Protein AF-A0A378UDS5-F1 (afdb_monomer)

Sequence (142 aa):
MSGRREYYNFNLMSKTEAEEIAAKISVRSPIKVPHNATTKIEQKAAGYAQIKYTWVKDGVKYESRWHTRTLGAPANQTNSWVVTRKIQGSRTQKAGDTEYLLSNGQWVSESKWNNALKLRKQGKETRDSRDILDRGHIKDVE

Solvent-accessible surface area (backbone atoms only — not comparable to full-atom values): 8130 Å² total; per-residue (Å²): 132,85,78,74,76,79,78,67,53,57,86,81,46,56,72,66,60,49,51,54,52,47,57,61,53,44,75,69,42,99,57,90,66,58,91,84,36,51,74,48,80,45,60,43,93,77,76,25,29,36,40,38,37,36,44,74,56,95,62,26,39,38,36,47,32,41,30,47,53,52,78,90,54,62,88,88,57,56,40,25,32,42,37,37,39,26,42,56,52,56,100,89,39,78,52,49,70,48,28,37,42,30,72,88,75,48,74,43,48,46,67,60,52,52,49,23,53,51,26,49,76,70,73,60,58,46,74,66,33,46,50,52,51,60,31,25,46,30,72,59,82,128

Nearest PDB structures (foldseek):
  3fyf-assembly1_B  TM=4.397E-01  e=6.747E+00  Phocaeicola vulgatus ATCC 8482
  3wvf-assembly1_A  TM=3.353E-01  e=6.369E+00  Escherichia coli UTI89

Foldseek 3Di:
DPPPPPQDDVVPDDPVVQVVVLVVLQPLFPDRQDPPWDWDWDQDPQGKTKIWTWDDDPQKIKIKMWMADGPPPPPPAGIFIWIKIKRHDDPPRDIGFIWIAFQVRDTDGPVLQVVLVVCVVVVNHDPSSCNCVVRRRHGRDD

Organism: Moraxella lacunata (NCBI:txid477)

pLDDT: mean 89.92, std 13.07, range [33.19, 98.62]

Structure (mmCIF, N/CA/C/O backbone):
data_AF-A0A378UDS5-F1
#
_entry.id   AF-A0A378UDS5-F1
#
loop_
_atom_site.group_PDB
_atom_site.id
_atom_site.type_symbol
_atom_site.label_atom_id
_atom_site.label_alt_id
_atom_site.label_comp_id
_atom_site.label_asym_id
_atom_site.label_entity_id
_atom_site.label_seq_id
_atom_site.pdbx_PDB_ins_code
_atom_site.Cartn_x
_atom_site.Cartn_y
_atom_site.Cartn_z
_atom_site.occupancy
_atom_site.B_iso_or_equiv
_atom_site.auth_seq_id
_atom_site.auth_comp_id
_atom_site.auth_asym_id
_atom_site.auth_atom_id
_atom_site.pdbx_PDB_model_num
ATOM 1 N N . MET A 1 1 ? -6.526 -4.043 -30.649 1.00 33.41 1 MET A N 1
ATOM 2 C CA . MET A 1 1 ? -6.740 -2.877 -29.764 1.00 33.41 1 MET A CA 1
ATOM 3 C C . MET A 1 1 ? -5.465 -2.658 -28.966 1.00 33.41 1 MET A C 1
ATOM 5 O O . MET A 1 1 ? -5.171 -3.436 -28.071 1.00 33.41 1 MET A O 1
ATOM 9 N N . SER A 1 2 ? -4.636 -1.702 -29.389 1.00 33.19 2 SER A N 1
ATOM 10 C CA . SER A 1 2 ? -3.344 -1.410 -28.758 1.00 33.19 2 SER A CA 1
ATOM 11 C C . SER A 1 2 ? -3.603 -0.654 -27.459 1.00 33.19 2 SER A C 1
ATOM 13 O O . SER A 1 2 ? -3.834 0.553 -27.495 1.00 33.19 2 SER A O 1
ATOM 15 N N . GLY A 1 3 ? -3.634 -1.368 -26.331 1.00 33.88 3 GLY A N 1
ATOM 16 C CA . GLY A 1 3 ? -3.763 -0.762 -25.010 1.00 33.88 3 GLY A CA 1
ATOM 17 C C . GLY A 1 3 ? -2.629 0.232 -24.809 1.00 33.88 3 GLY A C 1
ATOM 18 O O . GLY A 1 3 ? -1.471 -0.165 -24.669 1.00 33.88 3 GLY A O 1
ATOM 19 N N . ARG A 1 4 ? -2.944 1.531 -24.859 1.00 38.97 4 ARG A N 1
ATOM 20 C CA . ARG A 1 4 ? -2.025 2.576 -24.417 1.00 38.97 4 ARG A CA 1
ATOM 21 C C . ARG A 1 4 ? -1.685 2.231 -22.972 1.00 38.97 4 ARG A C 1
ATOM 23 O O . ARG A 1 4 ? -2.522 2.392 -22.097 1.00 38.97 4 ARG A O 1
ATOM 30 N N . ARG A 1 5 ? -0.472 1.733 -22.718 1.00 46.62 5 ARG A N 1
ATOM 31 C CA . ARG A 1 5 ? 0.133 1.885 -21.394 1.00 46.62 5 ARG A CA 1
ATOM 32 C C . ARG A 1 5 ? 0.121 3.386 -21.147 1.00 46.62 5 ARG A C 1
ATOM 34 O O . ARG A 1 5 ? 0.918 4.090 -21.764 1.00 46.62 5 ARG A O 1
ATOM 41 N N . GLU A 1 6 ? -0.803 3.875 -20.329 1.00 55.88 6 GLU A N 1
ATOM 42 C CA . GLU A 1 6 ? -0.706 5.231 -19.808 1.00 55.88 6 GLU A CA 1
ATOM 43 C C . GLU A 1 6 ? 0.603 5.280 -19.023 1.00 55.88 6 GLU A C 1
ATOM 45 O O . GLU A 1 6 ? 0.754 4.704 -17.944 1.00 55.88 6 GLU A O 1
ATOM 50 N N . TYR A 1 7 ? 1.629 5.842 -19.656 1.00 67.31 7 TYR A N 1
ATOM 51 C CA . TYR A 1 7 ? 2.910 6.051 -19.019 1.00 67.31 7 TYR A CA 1
ATOM 52 C C . TYR A 1 7 ? 2.729 7.236 -18.080 1.00 67.31 7 TYR A C 1
ATOM 54 O O . TYR A 1 7 ? 2.854 8.392 -18.481 1.00 67.31 7 TYR A O 1
ATOM 62 N N . TYR A 1 8 ? 2.364 6.946 -16.835 1.00 82.88 8 TYR A N 1
ATOM 63 C CA . TYR A 1 8 ? 2.269 7.968 -15.807 1.00 82.88 8 TYR A CA 1
ATOM 64 C C . TYR A 1 8 ? 3.674 8.470 -15.490 1.00 82.88 8 TYR A C 1
ATOM 66 O O . TYR A 1 8 ? 4.476 7.778 -14.865 1.00 82.88 8 TYR A O 1
ATOM 74 N N . ASN A 1 9 ? 3.973 9.680 -15.951 1.00 88.44 9 ASN A N 1
ATOM 75 C CA . ASN A 1 9 ? 5.142 10.432 -15.537 1.00 88.44 9 ASN A CA 1
ATOM 76 C C . ASN A 1 9 ? 4.687 11.808 -15.069 1.00 88.44 9 ASN A C 1
ATOM 78 O O . ASN A 1 9 ? 4.552 12.734 -15.866 1.00 88.44 9 ASN A O 1
ATOM 82 N N . PHE A 1 10 ? 4.460 11.932 -13.763 1.00 89.56 10 PHE A N 1
ATOM 83 C CA . PHE A 1 10 ? 3.921 13.159 -13.176 1.00 89.56 10 PHE A CA 1
ATOM 84 C C . PHE A 1 10 ? 4.873 14.358 -13.285 1.00 89.56 10 PHE A C 1
ATOM 86 O O . PHE A 1 10 ? 4.426 15.486 -13.132 1.00 89.56 10 PHE A O 1
ATOM 93 N N . ASN A 1 11 ? 6.156 14.147 -13.606 1.00 89.62 11 ASN A N 1
ATOM 94 C CA . ASN A 1 11 ? 7.086 15.249 -13.879 1.00 89.62 11 ASN A CA 1
ATOM 95 C C . ASN A 1 11 ? 6.835 15.925 -15.237 1.00 89.62 11 ASN A C 1
ATOM 97 O O . ASN A 1 11 ? 7.354 17.010 -15.472 1.00 89.62 11 ASN A O 1
ATOM 101 N N . LEU A 1 12 ? 6.094 15.273 -16.139 1.00 90.06 12 LEU A N 1
ATOM 102 C CA . LEU A 1 12 ? 5.764 15.787 -17.474 1.00 90.06 12 LEU A CA 1
ATOM 103 C C . LEU A 1 12 ? 4.326 16.316 -17.562 1.00 90.06 12 LEU A C 1
ATOM 105 O O . LEU A 1 12 ? 3.869 16.647 -18.651 1.00 90.06 12 LEU A O 1
ATOM 109 N N . MET A 1 13 ? 3.608 16.351 -16.440 1.00 91.00 13 MET A N 1
ATOM 110 C CA . MET A 1 13 ? 2.203 16.742 -16.367 1.00 91.00 13 MET A CA 1
ATOM 111 C C . MET A 1 13 ? 2.065 18.046 -15.588 1.00 91.00 13 MET A C 1
ATOM 113 O O . MET A 1 13 ? 2.829 18.315 -14.656 1.00 91.00 13 MET A O 1
ATOM 117 N N . SER A 1 14 ? 1.059 18.845 -15.932 1.00 94.31 14 SER A N 1
ATOM 118 C CA . SER A 1 14 ? 0.620 19.931 -15.063 1.00 94.31 14 SER A CA 1
ATOM 119 C C . SER A 1 14 ? 0.012 19.374 -13.773 1.00 94.31 14 SER A C 1
ATOM 121 O O . SER A 1 14 ? -0.424 18.222 -13.691 1.00 94.31 14 SER A O 1
ATOM 123 N N . LYS A 1 15 ? -0.060 20.224 -12.745 1.00 93.38 15 LYS A N 1
ATOM 124 C CA . LYS A 1 15 ? -0.694 19.862 -11.474 1.00 93.38 15 LYS A CA 1
ATOM 125 C C . LYS A 1 15 ? -2.155 19.430 -11.669 1.00 93.38 15 LYS A C 1
ATOM 127 O O . LYS A 1 15 ? -2.558 18.419 -11.105 1.00 93.38 15 LYS A O 1
ATOM 132 N N . THR A 1 16 ? -2.915 20.161 -12.485 1.00 95.50 16 THR A N 1
ATOM 133 C CA . THR A 1 16 ? -4.337 19.885 -12.741 1.00 95.50 16 THR A CA 1
ATOM 134 C C . THR A 1 16 ? -4.539 18.542 -13.440 1.00 95.50 16 THR A C 1
ATOM 136 O O . THR A 1 16 ? -5.348 17.742 -12.982 1.00 95.50 16 THR A O 1
ATOM 139 N N . GLU A 1 17 ? -3.759 18.237 -14.481 1.00 94.44 17 GLU A N 1
ATOM 140 C CA . GLU A 1 17 ? -3.833 16.934 -15.164 1.00 94.44 17 GLU A CA 1
ATOM 141 C C . GLU A 1 17 ? -3.522 15.774 -14.209 1.00 94.44 17 GLU A C 1
ATOM 143 O O . GLU A 1 17 ? -4.210 14.752 -14.207 1.00 94.44 17 GLU A O 1
ATOM 148 N N . ALA A 1 18 ? -2.506 15.937 -13.356 1.00 94.56 18 ALA A N 1
ATOM 149 C CA . ALA A 1 18 ? -2.151 14.931 -12.364 1.00 94.56 18 ALA A CA 1
ATOM 150 C C . ALA A 1 18 ? -3.280 14.715 -11.334 1.00 94.56 18 ALA A C 1
ATOM 152 O O . ALA A 1 18 ? -3.571 13.574 -10.966 1.00 94.56 18 ALA A O 1
ATOM 153 N N . GLU A 1 19 ? -3.939 15.788 -10.889 1.00 95.12 19 GLU A N 1
ATOM 154 C CA . GLU A 1 19 ? -5.083 15.734 -9.970 1.00 95.12 19 GLU A CA 1
ATOM 155 C C . GLU A 1 19 ? -6.313 15.063 -10.604 1.00 95.12 19 GLU A C 1
ATOM 157 O O . GLU A 1 19 ? -6.966 14.249 -9.948 1.00 95.12 19 GLU A O 1
ATOM 162 N N . GLU A 1 20 ? -6.598 15.313 -11.885 1.00 94.94 20 GLU A N 1
ATOM 163 C CA . GLU A 1 20 ? -7.675 14.634 -12.621 1.00 94.94 20 GLU A CA 1
ATOM 164 C C . GLU A 1 20 ? -7.416 13.131 -12.774 1.00 94.94 20 GLU A C 1
ATOM 166 O O . GLU A 1 20 ? -8.319 12.309 -12.584 1.00 94.94 20 GLU A O 1
ATOM 171 N N . ILE A 1 21 ? -6.173 12.755 -13.090 1.00 94.25 21 ILE A N 1
ATOM 172 C CA . ILE A 1 21 ? -5.740 11.355 -13.143 1.00 94.25 21 ILE A CA 1
ATOM 173 C C . ILE A 1 21 ? -5.912 10.694 -11.772 1.00 94.25 21 ILE A C 1
ATOM 175 O O . ILE A 1 21 ? -6.473 9.600 -11.680 1.00 94.25 21 ILE A O 1
ATOM 179 N N . ALA A 1 22 ? -5.481 11.360 -10.697 1.00 95.69 22 ALA A N 1
ATOM 180 C CA . ALA A 1 22 ? -5.659 10.858 -9.340 1.00 95.69 22 ALA A CA 1
ATOM 181 C C . ALA A 1 22 ? -7.144 10.666 -9.000 1.00 95.69 22 ALA A C 1
ATOM 183 O O . ALA A 1 22 ? -7.536 9.608 -8.510 1.00 95.69 22 ALA A O 1
ATOM 184 N N . ALA A 1 23 ? -8.005 11.629 -9.330 1.00 95.38 23 ALA A N 1
ATOM 185 C CA . ALA A 1 23 ? -9.440 11.496 -9.103 1.00 95.38 23 ALA A CA 1
ATOM 186 C C . ALA A 1 23 ? -10.016 10.246 -9.796 1.00 95.38 23 ALA A C 1
ATOM 188 O O . ALA A 1 23 ? -10.710 9.462 -9.145 1.00 95.38 23 ALA A O 1
ATOM 189 N N . LYS A 1 24 ? -9.660 9.998 -11.065 1.00 94.62 24 LYS A N 1
ATOM 190 C CA . LYS A 1 24 ? -10.084 8.798 -11.813 1.00 94.62 24 LYS A CA 1
ATOM 191 C C . LYS A 1 24 ? -9.563 7.504 -11.181 1.00 94.62 24 LYS A C 1
ATOM 193 O O . LYS A 1 24 ? -10.336 6.572 -10.970 1.00 94.62 24 LYS A O 1
ATOM 198 N N . ILE A 1 25 ? -8.278 7.461 -10.825 1.00 95.38 25 ILE A N 1
ATOM 199 C CA . ILE A 1 25 ? -7.647 6.288 -10.200 1.00 95.38 25 ILE A CA 1
ATOM 200 C C . ILE A 1 25 ? -8.272 5.992 -8.830 1.00 95.38 25 ILE A C 1
ATOM 202 O O . ILE A 1 25 ? -8.481 4.829 -8.496 1.00 95.38 25 ILE A O 1
ATOM 206 N N . SER A 1 26 ? -8.619 7.012 -8.040 1.00 96.94 26 SER A N 1
ATOM 207 C CA . SER A 1 26 ? -9.166 6.837 -6.685 1.00 96.94 26 SER A CA 1
ATOM 208 C C . SER A 1 26 ? -10.425 5.959 -6.632 1.00 96.94 26 SER A C 1
ATOM 210 O O . SER A 1 26 ? -10.617 5.220 -5.665 1.00 96.94 26 SER A O 1
ATOM 212 N N . VAL A 1 27 ? -11.243 5.979 -7.692 1.00 96.19 27 VAL A N 1
ATOM 213 C CA . VAL A 1 27 ? -12.478 5.186 -7.812 1.00 96.19 27 VAL A CA 1
ATOM 214 C C . VAL A 1 27 ? -12.185 3.684 -7.891 1.00 96.19 27 VAL A C 1
ATOM 216 O O . VAL A 1 27 ? -13.005 2.878 -7.459 1.00 96.19 27 VAL A O 1
ATOM 219 N N . ARG A 1 28 ? -10.998 3.302 -8.381 1.00 95.44 28 ARG A N 1
ATOM 220 C CA . ARG A 1 28 ? -10.547 1.905 -8.516 1.00 95.44 28 ARG A CA 1
ATOM 221 C C . ARG A 1 28 ? -9.859 1.360 -7.258 1.00 95.44 28 ARG A C 1
ATOM 223 O O . ARG A 1 28 ? -9.411 0.216 -7.245 1.00 95.44 28 ARG A O 1
ATOM 230 N N . SER A 1 29 ? -9.751 2.165 -6.200 1.00 97.00 29 SER A N 1
ATOM 231 C CA . SER A 1 29 ? -9.140 1.750 -4.936 1.00 97.00 29 SER A CA 1
ATOM 232 C C . SER A 1 29 ? -9.877 0.540 -4.331 1.00 97.00 29 SER A C 1
ATOM 234 O O . SER A 1 29 ? -11.108 0.550 -4.280 1.00 97.00 29 SER A O 1
ATOM 236 N N . PRO A 1 30 ? -9.164 -0.459 -3.767 1.00 97.25 30 PRO A N 1
ATOM 237 C CA . PRO A 1 30 ? -9.774 -1.626 -3.116 1.00 97.25 30 PRO A CA 1
ATOM 238 C C . PRO A 1 30 ? -10.705 -1.281 -1.948 1.00 97.25 30 PRO A C 1
ATOM 240 O O . PRO A 1 30 ? -11.545 -2.085 -1.551 1.00 97.25 30 PRO A O 1
ATOM 243 N N . ILE A 1 31 ? -10.545 -0.085 -1.380 1.00 96.88 31 ILE A N 1
ATOM 244 C CA . ILE A 1 31 ? -11.469 0.496 -0.408 1.00 96.88 31 ILE A CA 1
ATOM 245 C C . ILE A 1 31 ? -11.911 1.880 -0.878 1.00 96.88 31 ILE A C 1
ATOM 247 O O . ILE A 1 31 ? -11.118 2.623 -1.459 1.00 96.88 31 ILE A O 1
ATOM 251 N N . LYS A 1 32 ? -13.162 2.253 -0.587 1.00 97.25 32 LYS A N 1
ATOM 252 C CA . L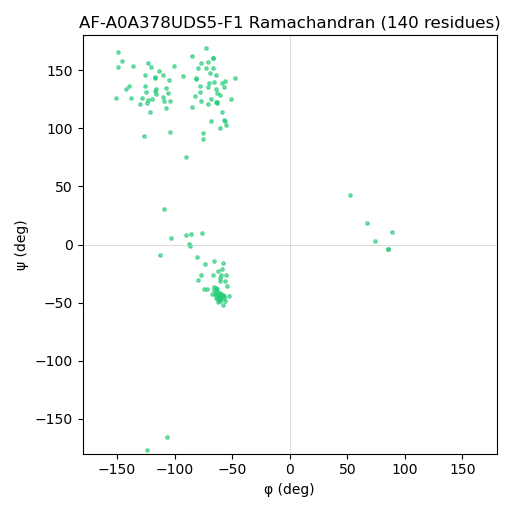YS A 1 32 ? -13.721 3.557 -0.970 1.00 97.25 32 LYS A CA 1
ATOM 253 C C . LYS A 1 32 ? -12.889 4.698 -0.374 1.00 97.25 32 LYS A C 1
ATOM 255 O O . LYS A 1 32 ? -12.879 4.884 0.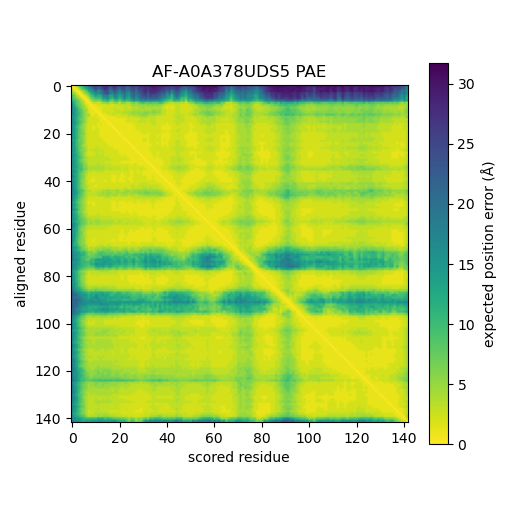843 1.00 97.25 32 LYS A O 1
ATOM 260 N N . VAL A 1 33 ? -12.239 5.474 -1.240 1.00 97.94 33 VAL A N 1
ATOM 261 C CA . VAL A 1 33 ? -11.543 6.708 -0.861 1.00 97.94 33 VAL A CA 1
ATOM 262 C C . VAL A 1 33 ? -12.592 7.810 -0.666 1.00 97.94 33 VAL A C 1
ATOM 264 O O . VAL A 1 33 ? -13.397 8.046 -1.570 1.00 97.94 33 VAL A O 1
ATOM 267 N N . PRO A 1 34 ? -12.659 8.466 0.503 1.00 97.44 34 PRO A N 1
ATOM 268 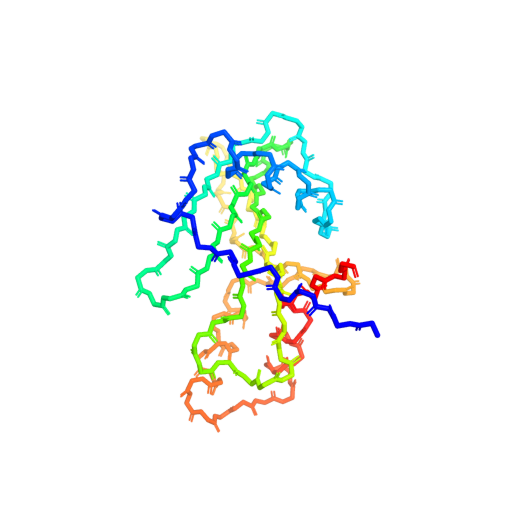C CA . PRO A 1 34 ? -13.605 9.552 0.719 1.00 97.44 34 PRO A CA 1
ATOM 269 C C . PRO A 1 34 ? -13.133 10.842 0.035 1.00 97.44 34 PRO A C 1
ATOM 271 O O . PRO A 1 34 ? -11.939 11.059 -0.157 1.00 97.44 34 PRO A O 1
ATOM 274 N N . HIS A 1 35 ? -14.072 11.738 -0.278 1.00 94.38 35 HIS A N 1
ATOM 275 C CA . HIS A 1 35 ? -13.779 12.998 -0.973 1.00 94.38 35 HIS A CA 1
ATOM 276 C C . HIS A 1 35 ? -12.818 13.920 -0.200 1.00 94.38 35 HIS A C 1
ATOM 278 O O . HIS A 1 35 ? -12.062 14.671 -0.800 1.00 94.38 35 HIS A O 1
ATOM 284 N N . ASN A 1 36 ? -12.811 13.838 1.133 1.00 93.75 36 ASN A N 1
ATOM 285 C CA . ASN A 1 36 ? -11.926 14.625 1.991 1.00 93.75 36 ASN A CA 1
ATOM 286 C C . ASN A 1 36 ? -10.542 13.982 2.211 1.00 93.75 36 ASN A C 1
ATOM 288 O O . ASN A 1 36 ? -9.793 14.440 3.076 1.00 93.75 36 ASN A O 1
ATOM 292 N N . ALA A 1 37 ? -10.202 12.906 1.493 1.00 97.88 37 ALA A N 1
ATOM 293 C CA . ALA A 1 37 ? -8.884 12.302 1.602 1.00 97.88 37 ALA A CA 1
ATOM 294 C C . ALA A 1 37 ? -7.800 13.270 1.113 1.00 97.88 37 ALA A C 1
ATOM 296 O O . ALA A 1 37 ? -7.886 13.857 0.035 1.00 97.88 37 ALA A O 1
ATOM 297 N N . THR A 1 38 ? -6.725 13.388 1.886 1.00 98.25 38 THR A N 1
ATOM 298 C CA . THR A 1 38 ? -5.520 14.069 1.421 1.00 98.25 38 THR A CA 1
ATOM 299 C C . THR A 1 38 ? -4.880 13.233 0.322 1.00 98.25 38 THR A C 1
ATOM 301 O O . THR A 1 38 ? -4.575 12.057 0.536 1.00 98.25 38 THR A O 1
ATOM 304 N N . THR A 1 39 ? -4.651 13.856 -0.832 1.00 98.38 39 THR A N 1
ATOM 305 C CA . THR A 1 39 ? -4.028 13.222 -1.994 1.00 98.38 39 THR A CA 1
ATOM 306 C C . THR A 1 39 ? -2.593 13.710 -2.146 1.00 98.38 39 THR A C 1
ATOM 308 O O . THR A 1 39 ? -2.329 14.911 -2.114 1.00 98.38 39 THR A O 1
ATOM 311 N N . LYS A 1 40 ? -1.652 12.778 -2.312 1.00 98.19 40 LYS A N 1
ATOM 312 C CA . LYS A 1 40 ? -0.252 13.069 -2.634 1.00 98.19 40 LYS A CA 1
ATOM 313 C C . LYS A 1 40 ? 0.142 12.328 -3.905 1.00 98.19 40 LYS A C 1
ATOM 315 O O . LYS A 1 40 ? 0.077 11.100 -3.938 1.00 98.19 40 LYS A O 1
ATOM 320 N N . ILE A 1 41 ? 0.576 13.074 -4.913 1.00 97.56 41 ILE A N 1
ATOM 321 C CA . ILE A 1 41 ? 0.984 12.561 -6.223 1.00 97.56 41 ILE A CA 1
ATOM 322 C C . ILE A 1 41 ? 2.496 12.731 -6.343 1.00 97.56 41 ILE A C 1
ATOM 324 O O . ILE A 1 41 ? 3.017 13.816 -6.089 1.00 97.56 41 ILE A O 1
ATOM 328 N N . GLU A 1 42 ? 3.216 11.659 -6.667 1.00 95.81 42 GLU A N 1
ATOM 329 C CA . GLU A 1 42 ? 4.678 11.673 -6.723 1.00 95.81 42 GLU A CA 1
ATOM 330 C C . GLU A 1 42 ? 5.201 10.818 -7.879 1.00 95.81 42 GLU A C 1
ATOM 332 O O . GLU A 1 42 ? 4.829 9.651 -8.022 1.00 95.81 42 GLU A O 1
ATOM 337 N N . GLN A 1 43 ? 6.157 11.356 -8.638 1.00 94.25 43 GLN A N 1
ATOM 338 C CA . GLN A 1 43 ? 7.079 10.538 -9.419 1.00 94.25 43 GLN A CA 1
ATOM 339 C C . GLN A 1 43 ? 8.241 10.124 -8.511 1.00 94.25 43 GLN A C 1
ATOM 341 O O . GLN A 1 43 ? 8.967 10.965 -7.979 1.00 94.25 43 GLN A O 1
ATOM 346 N N . LYS A 1 44 ? 8.431 8.823 -8.288 1.00 93.12 44 LYS A N 1
ATOM 347 C CA . LYS A 1 44 ? 9.515 8.328 -7.433 1.00 93.12 44 LYS A CA 1
ATOM 348 C C . LYS A 1 44 ? 10.820 8.290 -8.223 1.00 93.12 44 LYS A C 1
ATOM 350 O O . LYS A 1 44 ? 10.834 7.899 -9.386 1.00 93.12 44 LYS A O 1
ATOM 355 N N . ALA A 1 45 ? 11.931 8.614 -7.559 1.00 88.06 45 ALA A N 1
ATOM 356 C CA . ALA A 1 45 ? 13.270 8.610 -8.161 1.00 88.06 45 ALA A CA 1
ATOM 357 C C . ALA A 1 45 ? 13.657 7.258 -8.792 1.00 88.06 45 ALA A C 1
ATOM 359 O O . ALA A 1 45 ? 14.415 7.213 -9.750 1.00 88.06 45 ALA A O 1
ATOM 360 N N . ALA A 1 46 ? 13.080 6.157 -8.301 1.00 86.12 46 ALA A N 1
ATOM 361 C CA . ALA A 1 46 ? 13.248 4.818 -8.865 1.00 86.12 46 ALA A CA 1
ATOM 362 C C . ALA A 1 46 ? 12.436 4.565 -10.159 1.00 86.12 46 ALA A C 1
ATOM 364 O O . ALA A 1 46 ? 12.335 3.423 -10.600 1.00 86.12 46 ALA A O 1
ATOM 365 N N . GLY A 1 47 ? 11.828 5.599 -10.750 1.00 87.25 47 GLY A N 1
ATOM 366 C CA . GLY A 1 47 ? 11.203 5.544 -12.074 1.00 87.25 47 GLY A CA 1
ATOM 367 C C . GLY A 1 47 ? 9.731 5.131 -12.105 1.00 87.25 47 GLY A C 1
ATOM 368 O O . GLY A 1 47 ? 9.212 4.887 -13.187 1.00 87.25 47 GLY A O 1
ATOM 369 N N . TYR A 1 48 ? 9.044 5.065 -10.961 1.00 90.31 48 TYR A N 1
ATOM 370 C CA . TYR A 1 48 ? 7.626 4.693 -10.898 1.00 90.31 48 TYR A CA 1
ATOM 371 C C . TYR A 1 48 ? 6.759 5.831 -10.353 1.00 90.31 48 TYR A C 1
ATOM 373 O O . TYR A 1 48 ? 7.163 6.571 -9.454 1.00 90.31 48 TYR A O 1
ATOM 381 N N . ALA A 1 49 ? 5.550 5.948 -10.887 1.00 94.00 49 ALA A N 1
ATOM 382 C CA . ALA A 1 49 ? 4.531 6.873 -10.417 1.00 94.00 49 ALA A CA 1
ATOM 383 C C . ALA A 1 49 ? 3.803 6.295 -9.195 1.00 94.00 49 ALA A C 1
ATOM 385 O O . ALA A 1 49 ? 3.552 5.086 -9.143 1.00 94.00 49 ALA A O 1
ATOM 386 N N . GLN A 1 50 ? 3.457 7.145 -8.228 1.00 96.56 50 GLN A N 1
ATOM 387 C CA . GLN A 1 50 ? 2.735 6.774 -7.014 1.00 96.56 50 GLN A CA 1
ATOM 388 C C . GLN A 1 50 ? 1.688 7.835 -6.668 1.00 96.56 50 GLN A C 1
ATOM 390 O O . GLN A 1 50 ? 1.985 9.029 -6.667 1.00 96.56 50 GLN A O 1
ATOM 395 N N . ILE A 1 51 ? 0.492 7.390 -6.288 1.00 98.06 51 ILE A N 1
ATOM 396 C CA . ILE A 1 51 ? -0.554 8.245 -5.729 1.00 98.06 51 ILE A CA 1
ATOM 397 C C . ILE A 1 51 ? -0.969 7.682 -4.380 1.00 98.06 51 ILE A C 1
ATOM 399 O O . ILE A 1 51 ? -1.220 6.486 -4.235 1.00 98.06 51 ILE A O 1
ATOM 403 N N . LYS A 1 52 ? -1.018 8.545 -3.374 1.00 98.50 52 LYS A N 1
ATOM 404 C CA . LYS A 1 52 ? -1.382 8.190 -2.011 1.00 98.50 52 LYS A CA 1
ATOM 405 C C . LYS A 1 52 ? -2.624 8.968 -1.598 1.00 98.50 52 LYS A C 1
ATOM 407 O O . LYS A 1 52 ? -2.594 10.195 -1.612 1.00 98.50 52 LYS A O 1
ATOM 412 N N . TYR A 1 53 ? -3.651 8.254 -1.156 1.00 98.62 53 TYR A N 1
ATOM 413 C CA . TYR A 1 53 ? -4.846 8.816 -0.535 1.00 98.62 53 TYR A CA 1
ATOM 414 C C . TYR A 1 53 ? -4.828 8.477 0.951 1.00 98.62 53 TYR A C 1
ATOM 416 O O . TYR A 1 53 ? -4.754 7.302 1.314 1.00 98.62 53 TYR A O 1
ATOM 424 N N . THR A 1 54 ? -4.889 9.483 1.819 1.00 98.44 54 THR A N 1
ATOM 425 C CA . THR A 1 54 ? -4.910 9.282 3.2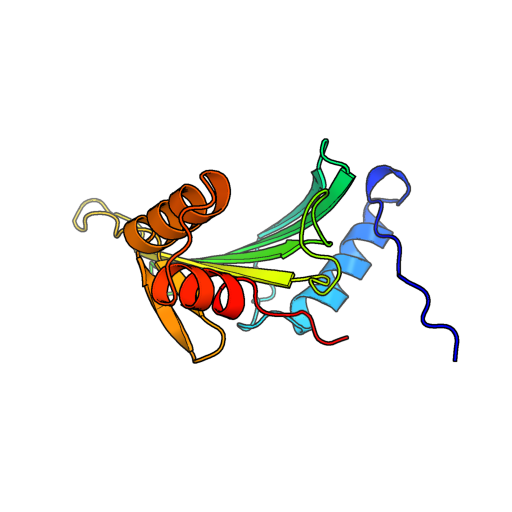75 1.00 98.44 54 THR A CA 1
ATOM 426 C C . THR A 1 54 ? -6.094 9.973 3.913 1.00 98.44 54 THR A C 1
ATOM 428 O O . THR A 1 54 ? -6.366 11.134 3.615 1.00 98.44 54 THR A O 1
ATOM 431 N N . TRP A 1 55 ? -6.758 9.287 4.835 1.00 98.19 55 TRP A N 1
ATOM 432 C CA . TRP A 1 55 ? -7.858 9.845 5.618 1.00 98.19 55 TRP A CA 1
ATOM 433 C C . TRP A 1 55 ? -7.915 9.196 6.998 1.00 98.19 55 TRP A C 1
ATOM 435 O O . TRP A 1 55 ? -7.284 8.167 7.248 1.00 98.19 55 TRP A O 1
ATOM 445 N N . VAL A 1 56 ? -8.673 9.806 7.904 1.00 96.06 56 VAL A N 1
ATOM 446 C CA . VAL A 1 56 ? -8.996 9.233 9.212 1.00 96.06 56 VAL A CA 1
ATOM 447 C C . VAL A 1 56 ? -10.496 8.999 9.267 1.00 96.06 56 VAL A C 1
ATOM 449 O O . VAL A 1 56 ? -11.276 9.866 8.878 1.00 96.06 56 VAL A O 1
ATOM 452 N N . LYS A 1 57 ? -10.893 7.821 9.738 1.00 94.69 57 LYS A N 1
ATOM 453 C CA . LYS A 1 57 ? -12.285 7.469 10.005 1.00 94.69 57 LYS A CA 1
ATOM 454 C C . LYS A 1 57 ? -12.340 6.703 11.322 1.00 94.69 57 LYS A C 1
ATOM 456 O O . LYS A 1 57 ? -11.605 5.733 11.481 1.00 94.69 57 LYS A O 1
ATOM 461 N N . ASP A 1 58 ? -13.177 7.160 12.249 1.00 91.88 58 ASP A N 1
ATOM 462 C CA . ASP A 1 58 ? -13.425 6.510 13.545 1.00 91.88 58 ASP A CA 1
ATOM 463 C C . ASP A 1 58 ? -12.133 6.214 14.338 1.00 91.88 58 ASP A C 1
ATOM 465 O O . ASP A 1 58 ? -11.935 5.128 14.873 1.00 91.88 58 ASP A O 1
ATOM 469 N N . GLY A 1 59 ? -11.194 7.170 14.352 1.00 91.44 59 GLY A N 1
ATOM 470 C CA . GLY A 1 59 ? -9.895 7.024 15.028 1.00 91.44 59 GLY A CA 1
ATOM 471 C C . GLY A 1 59 ? -8.894 6.103 14.315 1.00 91.44 59 GLY A C 1
ATOM 472 O O . GLY A 1 59 ? -7.782 5.901 14.802 1.00 91.44 59 GLY A O 1
ATOM 473 N N . VAL A 1 60 ? -9.239 5.567 13.143 1.00 94.50 60 VAL A N 1
ATOM 474 C CA . VAL A 1 60 ? -8.352 4.745 12.315 1.00 94.50 60 VAL A CA 1
ATOM 475 C C . VAL A 1 60 ? -7.848 5.568 11.137 1.00 94.50 60 VAL A C 1
ATOM 477 O O . VAL A 1 60 ? -8.626 6.100 10.345 1.00 94.50 60 VAL A O 1
ATOM 480 N N . LYS A 1 61 ? -6.525 5.665 11.002 1.00 96.75 61 LYS A N 1
ATOM 481 C CA . LYS A 1 61 ? -5.875 6.247 9.829 1.00 96.75 61 LYS A CA 1
ATOM 482 C C . LYS A 1 61 ? -5.798 5.197 8.729 1.00 96.75 61 LYS A C 1
ATOM 484 O O . LYS A 1 61 ? -5.258 4.121 8.965 1.00 96.75 61 LYS A O 1
ATOM 489 N N . TYR A 1 62 ? -6.269 5.543 7.540 1.00 98.31 62 TYR A N 1
ATOM 490 C CA . TYR A 1 62 ? -6.178 4.731 6.334 1.00 98.31 62 TYR A CA 1
ATOM 491 C C . TYR A 1 62 ? -5.205 5.360 5.338 1.00 98.31 62 TYR A C 1
ATOM 493 O O . TYR A 1 62 ? -5.100 6.586 5.230 1.00 98.31 62 TYR A O 1
ATOM 501 N N . GLU A 1 63 ? -4.507 4.509 4.596 1.00 98.56 63 GLU A N 1
ATOM 502 C CA . GLU A 1 63 ? -3.751 4.872 3.403 1.00 98.56 63 GLU A CA 1
ATOM 503 C C . GLU A 1 63 ? -4.147 3.903 2.290 1.00 98.56 63 GLU A C 1
ATOM 505 O O . GLU A 1 63 ? -3.966 2.700 2.434 1.00 98.56 63 GLU A O 1
ATOM 510 N N . SER A 1 64 ? -4.670 4.415 1.178 1.00 98.44 64 SER A N 1
ATOM 511 C CA . SER A 1 64 ? -4.765 3.656 -0.069 1.00 98.44 64 SER A CA 1
ATOM 512 C C . SER A 1 64 ? -3.733 4.215 -1.032 1.00 98.44 64 SER A C 1
ATOM 514 O O . SER A 1 64 ? -3.753 5.405 -1.356 1.00 98.44 64 SER A O 1
ATOM 516 N N . ARG A 1 65 ? -2.771 3.386 -1.430 1.00 98.38 65 ARG A N 1
ATOM 517 C CA . ARG A 1 65 ? -1.633 3.806 -2.238 1.00 98.38 65 ARG A CA 1
ATOM 518 C C . ARG A 1 65 ? -1.592 3.016 -3.529 1.00 98.38 65 ARG A C 1
ATOM 520 O O . ARG A 1 65 ? -1.329 1.819 -3.512 1.00 98.38 65 ARG A O 1
ATOM 527 N N . TRP A 1 66 ? -1.792 3.712 -4.634 1.00 97.38 66 TRP A N 1
ATOM 528 C CA . TRP A 1 66 ? -1.602 3.178 -5.971 1.00 97.38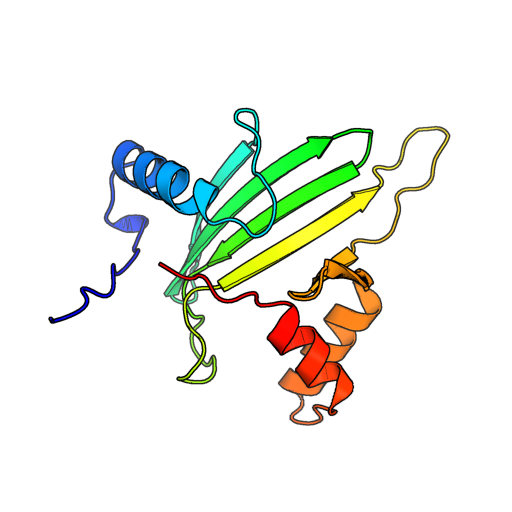 66 TRP A CA 1
ATOM 529 C C . TRP A 1 66 ? -0.185 3.469 -6.452 1.00 97.38 66 TRP A C 1
ATOM 531 O O . TRP A 1 66 ? 0.376 4.531 -6.160 1.00 97.38 66 TRP A O 1
ATOM 541 N N . HIS A 1 67 ? 0.399 2.550 -7.210 1.00 94.88 67 HIS A N 1
ATOM 542 C CA . HIS A 1 67 ? 1.635 2.814 -7.927 1.00 94.88 67 HIS A CA 1
ATOM 543 C C . HIS A 1 67 ? 1.729 2.018 -9.226 1.00 94.88 67 HIS A C 1
ATOM 545 O O . HIS A 1 67 ? 1.214 0.904 -9.350 1.00 94.88 67 HIS A O 1
ATOM 551 N N . THR A 1 68 ? 2.469 2.575 -10.181 1.00 91.75 68 THR A N 1
ATOM 552 C CA . THR A 1 68 ? 2.909 1.825 -11.365 1.00 91.75 68 THR A CA 1
ATOM 553 C C . THR A 1 68 ? 3.897 0.722 -10.990 1.00 91.75 68 THR A C 1
ATOM 555 O O . THR A 1 68 ? 4.507 0.748 -9.914 1.00 91.75 68 THR A O 1
ATOM 558 N N . ARG A 1 69 ? 4.068 -0.263 -11.879 1.00 87.00 69 ARG A N 1
ATOM 559 C CA . ARG A 1 69 ? 5.033 -1.356 -11.693 1.00 87.00 69 ARG A CA 1
ATOM 560 C C . ARG A 1 69 ? 6.424 -0.802 -11.358 1.00 87.00 69 ARG A C 1
ATOM 562 O O . ARG A 1 69 ? 6.985 -0.018 -12.121 1.00 87.00 69 ARG A O 1
ATOM 569 N N . THR A 1 70 ? 6.998 -1.248 -10.245 1.00 83.25 70 THR A N 1
ATOM 570 C CA . THR A 1 70 ? 8.346 -0.846 -9.831 1.00 83.25 70 THR A CA 1
ATOM 571 C C . THR A 1 70 ? 9.415 -1.503 -10.707 1.00 83.25 70 THR A C 1
ATOM 573 O O . THR A 1 70 ? 9.229 -2.592 -11.262 1.00 83.25 70 THR A O 1
ATOM 576 N N . LEU A 1 71 ? 10.567 -0.844 -10.846 1.00 72.88 71 LEU A N 1
ATOM 577 C CA . LEU A 1 71 ? 11.702 -1.414 -11.565 1.00 72.88 71 LEU A CA 1
ATOM 578 C C . LEU A 1 71 ? 12.192 -2.686 -10.847 1.00 72.88 71 LEU A C 1
ATOM 580 O O . LEU A 1 71 ? 12.391 -2.679 -9.635 1.00 72.88 71 LEU A O 1
ATOM 584 N N . GLY A 1 72 ? 12.361 -3.784 -11.589 1.00 67.75 72 GLY A N 1
ATOM 585 C CA . GLY A 1 72 ? 12.756 -5.087 -11.035 1.00 67.75 72 GLY A CA 1
ATOM 586 C C . GLY A 1 72 ? 11.606 -5.952 -10.500 1.00 67.75 72 GLY A C 1
ATOM 587 O O . GLY A 1 72 ? 11.841 -7.103 -10.135 1.00 67.75 72 GLY A O 1
ATOM 588 N N . ALA A 1 73 ? 10.363 -5.458 -10.495 1.00 70.94 73 ALA A N 1
ATOM 589 C CA . ALA A 1 73 ? 9.195 -6.301 -10.243 1.00 70.94 73 ALA A CA 1
ATOM 590 C C . ALA A 1 73 ? 9.026 -7.359 -11.354 1.00 70.94 73 ALA A C 1
ATOM 592 O O . ALA A 1 73 ? 9.301 -7.053 -12.523 1.00 70.94 73 ALA A O 1
ATOM 593 N N . PRO A 1 74 ? 8.533 -8.574 -11.036 1.00 67.75 74 PRO A N 1
ATOM 594 C CA . PRO A 1 74 ? 8.196 -9.582 -12.039 1.00 67.75 7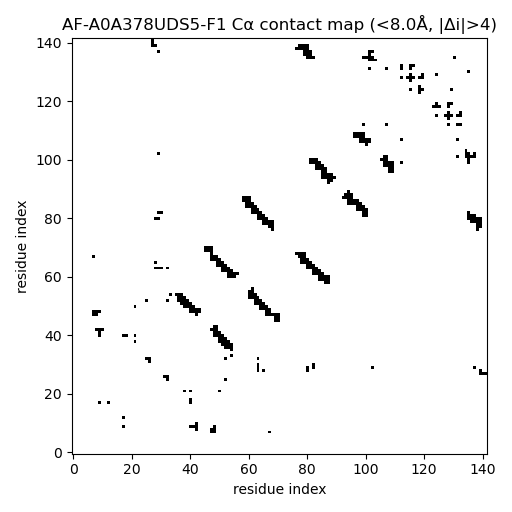4 PRO A CA 1
ATOM 595 C C . PRO A 1 74 ? 7.354 -9.010 -13.187 1.00 67.75 74 PRO A C 1
ATOM 597 O O . PRO A 1 74 ? 6.505 -8.144 -12.978 1.00 67.75 74 PRO A O 1
ATOM 600 N N . ALA A 1 75 ? 7.588 -9.477 -14.417 1.00 68.38 75 ALA A N 1
ATOM 601 C CA . ALA A 1 75 ? 6.967 -8.909 -15.620 1.00 68.38 75 ALA A CA 1
ATOM 602 C C . ALA A 1 75 ? 5.430 -9.018 -15.640 1.00 68.38 75 ALA A C 1
ATOM 604 O O . ALA A 1 75 ? 4.768 -8.236 -16.318 1.00 68.38 75 ALA A O 1
ATOM 605 N N . ASN A 1 76 ? 4.872 -9.967 -14.887 1.00 66.81 76 ASN A N 1
ATOM 606 C CA . ASN A 1 76 ? 3.434 -10.162 -14.715 1.00 66.81 76 ASN A CA 1
ATOM 607 C C . ASN A 1 76 ? 2.796 -9.200 -13.695 1.00 66.81 76 ASN A C 1
ATOM 609 O O . ASN A 1 76 ? 1.569 -9.151 -13.615 1.00 66.81 76 ASN A O 1
ATOM 613 N N . GLN A 1 77 ? 3.586 -8.445 -12.921 1.00 68.88 77 GLN A N 1
ATOM 614 C CA . GLN A 1 77 ? 3.053 -7.406 -12.040 1.00 68.88 77 GLN A CA 1
ATOM 615 C C . GLN A 1 77 ? 2.701 -6.156 -12.851 1.00 68.88 77 GLN A C 1
ATOM 617 O O . GLN A 1 77 ? 3.491 -5.669 -13.659 1.00 68.88 77 GLN A O 1
ATOM 622 N N . THR A 1 78 ? 1.495 -5.640 -12.635 1.00 83.62 78 THR A N 1
ATOM 623 C CA . THR A 1 78 ? 0.973 -4.424 -13.270 1.00 83.62 78 THR A CA 1
ATOM 624 C C . THR A 1 78 ? 0.944 -3.281 -12.259 1.00 83.62 78 THR A C 1
ATOM 626 O O . THR A 1 78 ? 1.559 -3.372 -11.197 1.00 83.62 78 THR A O 1
ATOM 629 N N . ASN A 1 79 ? 0.235 -2.198 -12.574 1.00 91.38 79 ASN A N 1
ATOM 630 C CA . ASN A 1 79 ? -0.119 -1.202 -11.572 1.00 91.38 79 ASN A CA 1
ATOM 631 C C . ASN A 1 79 ? -0.879 -1.892 -10.430 1.00 91.38 79 ASN A C 1
ATOM 633 O O . ASN A 1 79 ? -1.667 -2.817 -10.669 1.00 91.38 79 ASN A O 1
ATOM 637 N N . SER A 1 80 ? -0.595 -1.482 -9.201 1.00 94.00 80 SER A N 1
ATOM 638 C CA . SER A 1 80 ? -1.120 -2.149 -8.016 1.00 94.00 80 SER A CA 1
ATOM 639 C C . SER A 1 80 ? -1.409 -1.178 -6.888 1.00 94.00 80 SER A C 1
ATOM 641 O O . SER A 1 80 ? -0.832 -0.093 -6.790 1.00 94.00 80 SER A O 1
ATOM 643 N N . TRP A 1 81 ? -2.281 -1.633 -6.005 1.00 97.12 81 TRP A N 1
ATOM 644 C CA . TRP A 1 81 ? -2.671 -0.981 -4.776 1.00 97.12 81 TRP A CA 1
ATOM 645 C C . TRP A 1 81 ? -2.020 -1.661 -3.578 1.00 97.12 81 TRP A C 1
ATOM 647 O O . TRP A 1 81 ? -1.955 -2.886 -3.499 1.00 97.12 81 TRP A O 1
ATOM 657 N N . VAL A 1 82 ? -1.605 -0.852 -2.610 1.00 97.75 82 VAL A N 1
ATOM 658 C CA . VAL A 1 82 ? -1.303 -1.274 -1.244 1.00 97.75 82 VAL A CA 1
ATOM 659 C C . VAL A 1 82 ? -2.173 -0.435 -0.325 1.00 97.75 82 VAL A C 1
ATOM 661 O O . VAL A 1 82 ? -2.133 0.795 -0.378 1.00 97.75 82 VAL A O 1
ATOM 664 N N . VAL A 1 83 ? -2.961 -1.097 0.515 1.00 98.56 83 VAL A N 1
ATOM 665 C CA . VAL A 1 83 ? -3.871 -0.429 1.444 1.00 98.56 83 VAL A CA 1
ATOM 666 C C . VAL A 1 83 ? -3.441 -0.744 2.865 1.00 98.56 83 VAL A C 1
ATOM 668 O O . VAL A 1 83 ? -3.259 -1.911 3.211 1.00 98.56 83 VAL A O 1
ATOM 671 N N . THR A 1 84 ? -3.292 0.289 3.688 1.00 98.56 84 THR A N 1
ATOM 672 C CA . THR A 1 84 ? -2.971 0.144 5.104 1.00 98.56 84 THR A CA 1
ATOM 673 C C . THR A 1 84 ? -3.996 0.817 6.000 1.00 98.56 84 THR A C 1
ATOM 675 O O . THR A 1 84 ? -4.696 1.754 5.601 1.00 98.56 84 THR A O 1
ATOM 678 N N . ARG A 1 85 ? -4.075 0.335 7.240 1.00 97.62 85 ARG A N 1
ATOM 679 C CA . ARG A 1 85 ? -4.802 0.997 8.320 1.00 97.62 85 ARG A CA 1
ATOM 680 C C . ARG A 1 85 ? -3.989 0.974 9.605 1.00 97.62 85 ARG A C 1
ATOM 682 O O . ARG A 1 85 ? -3.162 0.088 9.804 1.00 97.62 85 ARG A O 1
ATOM 689 N N . LYS A 1 86 ? -4.233 1.943 10.480 1.00 96.06 86 LYS A N 1
ATOM 690 C CA . LYS A 1 86 ? -3.602 2.033 11.797 1.00 96.06 86 LYS A CA 1
ATOM 691 C C . LYS A 1 86 ? -4.528 2.744 12.771 1.00 96.06 86 LYS A C 1
ATOM 693 O O . LYS A 1 86 ? -4.943 3.874 12.507 1.00 96.06 86 LYS A O 1
ATOM 698 N N . ILE A 1 87 ? -4.813 2.117 13.910 1.00 90.94 87 ILE A N 1
ATOM 699 C CA . ILE A 1 87 ? -5.499 2.788 15.021 1.00 90.94 87 ILE A CA 1
ATOM 700 C C . ILE A 1 87 ? -4.599 3.920 15.519 1.00 90.94 87 ILE A C 1
ATOM 702 O O . ILE A 1 87 ? -3.445 3.686 15.897 1.00 90.94 87 ILE A O 1
ATOM 706 N N . GLN A 1 88 ? -5.108 5.149 15.501 1.00 87.38 88 GLN A N 1
ATOM 707 C CA . GLN A 1 88 ? -4.367 6.286 16.020 1.00 87.38 88 GLN A CA 1
ATOM 708 C C . GLN A 1 88 ? -4.292 6.197 17.540 1.00 87.38 88 GLN A C 1
ATOM 710 O O . GLN A 1 88 ? -5.272 5.896 18.216 1.00 87.38 88 GLN A O 1
ATOM 715 N N . GLY A 1 89 ? -3.101 6.453 18.074 1.00 80.56 89 GLY A N 1
ATOM 716 C CA . GLY A 1 89 ? -2.957 6.630 19.508 1.00 80.56 89 GLY A CA 1
ATOM 717 C C . GLY A 1 89 ? -3.624 7.930 19.943 1.00 80.56 89 GLY A C 1
ATOM 718 O O . GLY A 1 89 ? -3.620 8.916 19.207 1.00 80.56 89 GLY A O 1
ATOM 719 N N . SER A 1 90 ? -4.162 7.929 21.151 1.00 79.56 90 SER A N 1
ATOM 720 C CA . SER A 1 90 ? -4.650 9.106 21.858 1.00 79.56 90 SER A CA 1
ATOM 721 C C . SER A 1 90 ? -3.947 9.198 23.215 1.00 79.56 90 SER A C 1
ATOM 723 O O . SER A 1 90 ? -3.098 8.371 23.551 1.00 79.56 90 SER A O 1
ATOM 725 N N . ARG A 1 91 ? -4.316 10.183 24.040 1.00 80.50 91 ARG A N 1
ATOM 726 C CA . ARG A 1 91 ? -3.819 10.268 25.422 1.00 80.50 91 ARG A CA 1
ATOM 727 C C . ARG A 1 91 ? -4.189 9.032 26.262 1.00 80.50 91 ARG A C 1
ATOM 729 O O . ARG A 1 91 ? -3.484 8.733 27.218 1.00 80.50 91 ARG A O 1
ATOM 736 N N . THR A 1 92 ? -5.270 8.329 25.917 1.00 82.25 92 THR A N 1
ATOM 737 C CA . THR A 1 92 ? -5.803 7.177 26.669 1.00 82.25 92 THR A CA 1
ATOM 738 C C . THR A 1 92 ? -5.682 5.846 25.925 1.00 82.25 92 THR A C 1
ATOM 740 O O . THR A 1 92 ? -5.913 4.797 26.519 1.00 82.25 92 THR A O 1
ATOM 743 N N . GLN A 1 93 ? -5.299 5.861 24.646 1.00 77.75 93 GLN A N 1
ATOM 744 C CA . GLN A 1 93 ? -5.195 4.673 23.803 1.00 77.75 93 GLN A CA 1
ATOM 745 C C . GLN A 1 93 ? -3.824 4.617 23.133 1.00 77.75 93 GLN A C 1
ATOM 747 O O . GLN A 1 93 ? -3.418 5.547 22.439 1.00 77.75 93 GLN A O 1
ATOM 752 N N . LYS A 1 94 ? -3.105 3.503 23.290 1.00 83.12 94 LYS A N 1
ATOM 753 C CA . LYS A 1 94 ? -1.859 3.281 22.549 1.00 83.12 94 LYS A CA 1
ATOM 754 C C . LYS A 1 94 ? -2.171 3.158 21.055 1.00 83.12 94 LYS A C 1
ATOM 756 O O . LYS A 1 94 ? -3.148 2.517 20.675 1.00 83.12 94 LYS A O 1
ATOM 761 N N . ALA A 1 95 ? -1.324 3.747 20.212 1.00 84.62 95 ALA A N 1
ATOM 762 C CA . ALA A 1 95 ? -1.411 3.527 18.773 1.00 84.62 95 ALA A CA 1
ATOM 763 C C . ALA A 1 95 ? -1.300 2.027 18.463 1.00 84.62 95 ALA A C 1
ATOM 765 O O . ALA A 1 95 ? -0.442 1.343 19.026 1.00 84.62 95 ALA A O 1
ATOM 766 N N . GLY A 1 96 ? -2.160 1.538 17.571 1.00 85.06 96 GLY A N 1
ATOM 767 C CA . GLY A 1 96 ? -2.055 0.173 17.062 1.00 85.06 96 GLY A CA 1
ATOM 768 C C . GLY A 1 96 ? -0.881 0.027 16.097 1.00 85.06 96 GLY A C 1
ATOM 769 O O . GLY A 1 96 ? -0.306 1.023 15.647 1.00 85.06 96 GLY A O 1
ATOM 770 N N . ASP A 1 97 ? -0.554 -1.211 15.744 1.00 90.56 97 ASP A N 1
ATOM 771 C CA . ASP A 1 97 ? 0.369 -1.485 14.645 1.00 90.56 97 ASP A CA 1
ATOM 772 C C . ASP A 1 97 ? -0.287 -1.158 13.297 1.00 90.56 97 ASP A C 1
ATOM 774 O O . ASP A 1 97 ? -1.515 -1.110 13.171 1.00 90.56 97 ASP A O 1
ATOM 778 N N . THR A 1 98 ? 0.534 -0.907 12.278 1.00 96.25 98 THR A N 1
ATOM 779 C CA . THR A 1 98 ? 0.025 -0.803 10.909 1.00 96.25 98 THR A CA 1
ATOM 780 C C . THR A 1 98 ? -0.406 -2.191 10.436 1.00 96.25 98 THR A C 1
ATOM 782 O O . THR A 1 98 ? 0.284 -3.186 10.666 1.00 96.25 98 THR A O 1
ATOM 785 N N . GLU A 1 99 ? -1.528 -2.264 9.735 1.00 97.94 99 GLU A N 1
ATOM 786 C CA . GLU A 1 99 ? -2.000 -3.475 9.071 1.00 97.94 99 GLU A CA 1
ATOM 787 C C . GLU A 1 99 ? -2.144 -3.234 7.570 1.00 97.94 99 GLU A C 1
ATOM 789 O O . GLU A 1 99 ? -2.400 -2.109 7.145 1.00 97.94 99 GLU A O 1
ATOM 794 N N . TYR A 1 100 ? -2.008 -4.296 6.781 1.00 98.56 100 TYR A N 1
ATOM 795 C CA . TYR A 1 100 ? -2.062 -4.292 5.322 1.00 98.56 100 TYR A CA 1
ATOM 796 C C . TYR A 1 100 ? -3.240 -5.142 4.846 1.00 98.56 100 TYR A C 1
ATOM 798 O O . TYR A 1 100 ? -3.415 -6.266 5.319 1.00 98.56 100 TYR A O 1
ATOM 806 N N . LEU A 1 101 ? -4.041 -4.611 3.925 1.00 98.50 101 LEU A N 1
ATOM 807 C CA . LEU A 1 101 ? -5.175 -5.320 3.338 1.00 98.50 101 LEU A CA 1
ATOM 808 C C . LEU A 1 101 ? -4.694 -6.317 2.282 1.00 98.50 101 LEU A C 1
ATOM 810 O O . LEU A 1 101 ? -3.878 -5.984 1.424 1.00 98.50 101 LEU A O 1
ATOM 814 N N . LEU A 1 102 ? -5.263 -7.513 2.312 1.00 97.75 102 LEU A N 1
ATOM 815 C CA . LEU A 1 102 ? -5.134 -8.525 1.275 1.00 97.75 102 LEU A CA 1
ATOM 816 C C . LEU A 1 102 ? -6.381 -8.528 0.380 1.00 97.75 102 LEU A C 1
ATOM 818 O O . LEU A 1 102 ? -7.483 -8.209 0.827 1.00 97.75 102 LEU A O 1
ATOM 822 N N . SER A 1 103 ? -6.235 -8.964 -0.872 1.00 95.69 103 SER A N 1
ATOM 823 C CA . SER A 1 103 ? -7.326 -9.042 -1.860 1.00 95.69 103 SER A CA 1
ATOM 824 C C . SER A 1 103 ? -8.522 -9.914 -1.447 1.00 95.69 103 SER A C 1
ATOM 826 O O . SER A 1 103 ? -9.593 -9.796 -2.032 1.00 95.69 103 SER A O 1
ATOM 828 N N . ASN A 1 104 ? -8.371 -10.771 -0.434 1.00 95.38 104 ASN A N 1
ATOM 829 C CA . ASN A 1 104 ? -9.454 -11.569 0.150 1.00 95.38 104 ASN A CA 1
ATOM 830 C C . ASN A 1 104 ? -10.174 -10.873 1.326 1.00 95.38 104 ASN A C 1
ATOM 832 O O . ASN A 1 104 ? -10.957 -11.514 2.023 1.00 95.38 104 ASN A O 1
ATOM 836 N N . GLY A 1 105 ? -9.883 -9.595 1.587 1.00 96.50 105 GLY A N 1
ATOM 837 C CA . GLY A 1 105 ? -10.487 -8.804 2.663 1.00 96.50 105 GLY A CA 1
ATOM 838 C C . GLY A 1 105 ? -9.811 -8.943 4.032 1.00 96.50 105 GLY A C 1
ATOM 839 O O . GLY A 1 105 ? -10.197 -8.246 4.971 1.00 96.50 105 GLY A O 1
ATOM 840 N N . GLN A 1 106 ? -8.804 -9.811 4.172 1.00 97.12 106 GLN A N 1
ATOM 841 C CA . GLN A 1 106 ? -8.077 -9.983 5.432 1.00 97.12 106 GLN A CA 1
ATOM 842 C C . GLN A 1 106 ? -7.040 -8.879 5.648 1.00 97.12 106 GLN A C 1
ATOM 844 O O . GLN A 1 106 ? -6.474 -8.342 4.699 1.00 97.12 106 GLN A O 1
ATOM 849 N N . TRP A 1 107 ? -6.749 -8.588 6.916 1.00 97.31 107 TRP A N 1
ATOM 850 C CA . TRP A 1 1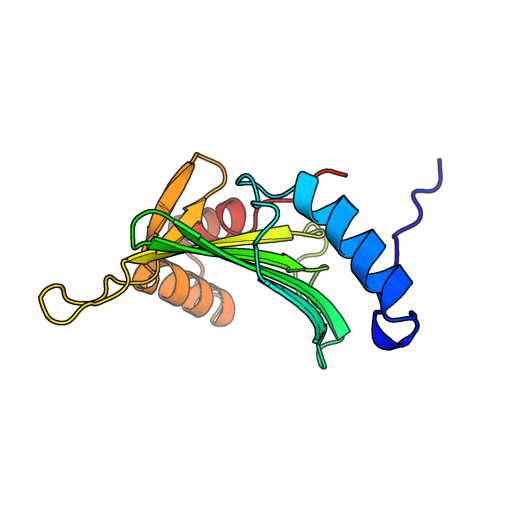07 ? -5.687 -7.671 7.322 1.00 97.31 107 TRP A CA 1
ATOM 851 C C . TRP A 1 107 ? -4.519 -8.450 7.924 1.00 97.31 107 TRP A C 1
ATOM 853 O O . TRP A 1 107 ? -4.721 -9.349 8.742 1.00 97.31 107 TRP A O 1
ATOM 863 N N . VAL A 1 108 ? -3.293 -8.111 7.526 1.00 97.44 108 VAL A N 1
ATOM 864 C CA . VAL A 1 108 ? -2.062 -8.685 8.088 1.00 97.44 108 VAL A CA 1
ATOM 865 C C . VAL A 1 108 ? -1.230 -7.614 8.772 1.00 97.44 108 VAL A C 1
ATOM 867 O O . VAL A 1 108 ? -1.154 -6.483 8.301 1.00 97.44 108 VAL A O 1
ATOM 870 N N . SER A 1 109 ? -0.575 -7.965 9.875 1.00 96.81 109 SER A N 1
ATOM 871 C CA . SER A 1 109 ? 0.267 -7.017 10.603 1.00 96.81 109 SER A CA 1
ATOM 872 C C . SER A 1 109 ? 1.498 -6.597 9.796 1.00 96.81 109 SER A C 1
ATOM 874 O O . SER A 1 109 ? 2.057 -7.369 9.011 1.00 96.81 109 SER A O 1
ATOM 876 N N . GLU A 1 110 ? 1.980 -5.385 10.056 1.00 95.88 110 GLU A N 1
ATOM 877 C CA . GLU A 1 110 ? 3.212 -4.839 9.481 1.00 95.88 110 GLU A CA 1
ATOM 878 C C . GLU A 1 110 ? 4.430 -5.733 9.715 1.00 95.88 110 GLU A C 1
ATOM 880 O O . GLU A 1 110 ? 5.269 -5.878 8.830 1.00 95.88 110 GLU A O 1
ATOM 885 N N . SER A 1 111 ? 4.504 -6.400 10.869 1.00 95.56 111 SER A N 1
ATOM 886 C CA . SER A 1 111 ? 5.566 -7.369 11.153 1.00 95.56 111 SER A CA 1
ATOM 887 C C . SER A 1 111 ? 5.566 -8.530 10.148 1.00 95.56 111 SER A C 1
ATOM 889 O O . SER A 1 111 ? 6.604 -8.841 9.557 1.00 95.56 111 SER A O 1
ATOM 891 N N . LYS A 1 112 ? 4.394 -9.127 9.871 1.00 96.94 112 LYS A N 1
ATOM 892 C CA . LYS A 1 112 ? 4.261 -10.205 8.876 1.00 96.94 112 LYS A CA 1
ATOM 893 C C . LYS A 1 112 ? 4.583 -9.711 7.467 1.00 96.94 112 LYS A C 1
ATOM 895 O O . LYS A 1 112 ? 5.324 -10.378 6.746 1.00 96.94 112 LYS A O 1
ATOM 900 N N . TRP A 1 113 ? 4.079 -8.532 7.103 1.00 97.44 113 TRP A N 1
ATOM 901 C CA . TRP A 1 113 ? 4.357 -7.893 5.817 1.00 97.44 113 TRP A CA 1
ATOM 902 C C . TRP A 1 113 ? 5.858 -7.658 5.594 1.00 97.44 113 TRP A C 1
ATOM 904 O O . TRP A 1 113 ? 6.428 -8.083 4.588 1.00 97.44 113 TRP A O 1
ATOM 914 N N . ASN A 1 114 ? 6.528 -7.029 6.561 1.00 96.56 114 ASN A N 1
ATOM 915 C CA . ASN A 1 114 ? 7.950 -6.707 6.478 1.00 96.56 114 ASN A CA 1
ATOM 916 C C . ASN A 1 114 ? 8.823 -7.964 6.467 1.00 96.56 114 ASN A C 1
ATOM 918 O O . ASN A 1 114 ? 9.815 -8.018 5.736 1.00 96.56 114 ASN A O 1
ATOM 922 N N . ASN A 1 115 ? 8.445 -8.999 7.223 1.00 97.06 115 ASN A N 1
ATOM 923 C CA . ASN A 1 115 ? 9.115 -10.292 7.151 1.00 97.06 115 ASN A CA 1
ATOM 924 C C . ASN A 1 115 ? 8.977 -10.921 5.755 1.00 97.06 115 ASN A C 1
ATOM 926 O O . ASN A 1 115 ? 9.964 -11.412 5.209 1.00 97.06 115 ASN A O 1
ATOM 930 N N . ALA A 1 116 ? 7.793 -10.847 5.139 1.00 96.69 116 ALA A N 1
ATOM 931 C CA . ALA A 1 116 ? 7.584 -11.349 3.786 1.00 96.69 116 ALA A CA 1
ATOM 932 C C . ALA A 1 116 ? 8.451 -10.608 2.750 1.00 96.69 116 ALA A C 1
ATOM 934 O O . ALA A 1 116 ? 9.152 -11.247 1.961 1.00 96.69 116 ALA A O 1
ATOM 935 N N . LEU A 1 117 ? 8.498 -9.270 2.807 1.00 93.56 117 LEU A N 1
ATOM 936 C CA . LEU A 1 117 ? 9.387 -8.462 1.960 1.00 93.56 117 LEU A CA 1
ATOM 937 C C . LEU A 1 117 ? 10.865 -8.833 2.146 1.00 93.56 117 LEU A C 1
ATOM 939 O O . LEU A 1 117 ? 11.607 -8.956 1.167 1.00 93.56 117 LEU A O 1
ATOM 943 N N . LYS A 1 118 ? 11.300 -9.030 3.397 1.00 95.94 118 LYS A N 1
ATOM 944 C CA . LYS A 1 118 ? 12.674 -9.430 3.725 1.00 95.94 118 LYS A CA 1
ATOM 945 C C . LYS A 1 118 ? 13.026 -10.783 3.105 1.00 95.94 118 LYS A C 1
ATOM 947 O O . LYS A 1 118 ? 14.075 -10.891 2.472 1.00 95.94 118 LYS A O 1
ATOM 952 N N . LEU A 1 119 ? 12.162 -11.788 3.259 1.00 96.12 119 LEU A N 1
ATOM 953 C CA . LEU A 1 119 ? 12.370 -13.125 2.693 1.00 96.12 119 LEU A CA 1
ATOM 954 C C . LEU A 1 119 ? 12.468 -13.080 1.165 1.00 96.12 119 LEU A C 1
ATOM 956 O O . LEU A 1 119 ? 13.399 -13.656 0.602 1.00 96.12 119 LEU A O 1
ATOM 960 N N . ARG A 1 120 ? 11.587 -12.322 0.500 1.00 91.31 120 ARG A N 1
ATOM 961 C CA . ARG A 1 120 ? 11.634 -12.129 -0.957 1.00 91.31 120 ARG A CA 1
ATOM 962 C C . ARG A 1 120 ? 12.935 -11.470 -1.412 1.00 91.31 120 ARG A C 1
ATOM 964 O O . ARG A 1 120 ? 13.573 -11.966 -2.334 1.00 91.31 120 ARG A O 1
ATOM 971 N N . LYS A 1 121 ? 13.384 -10.410 -0.728 1.00 89.81 121 LYS A N 1
ATOM 972 C CA . LYS A 1 121 ? 14.657 -9.728 -1.036 1.00 89.81 121 LYS A CA 1
ATOM 973 C C . LYS A 1 121 ? 15.875 -10.651 -0.892 1.00 89.81 121 LYS A C 1
ATOM 975 O O . LYS A 1 121 ? 16.857 -10.476 -1.602 1.00 89.81 121 LYS A O 1
ATOM 980 N N . GLN A 1 122 ? 15.818 -11.616 0.022 1.00 93.75 122 GLN A N 1
ATOM 981 C CA . GLN A 1 122 ? 16.890 -12.587 0.257 1.00 93.75 122 GLN A CA 1
ATOM 982 C C . GLN A 1 122 ? 16.814 -13.822 -0.656 1.00 93.75 122 GLN A C 1
ATOM 984 O O . GLN A 1 122 ? 17.650 -14.711 -0.517 1.00 93.75 122 GLN A O 1
ATOM 989 N N . GLY A 1 123 ? 15.808 -13.923 -1.534 1.00 92.44 123 GLY A N 1
ATOM 990 C CA . GLY A 1 123 ? 15.560 -15.134 -2.324 1.0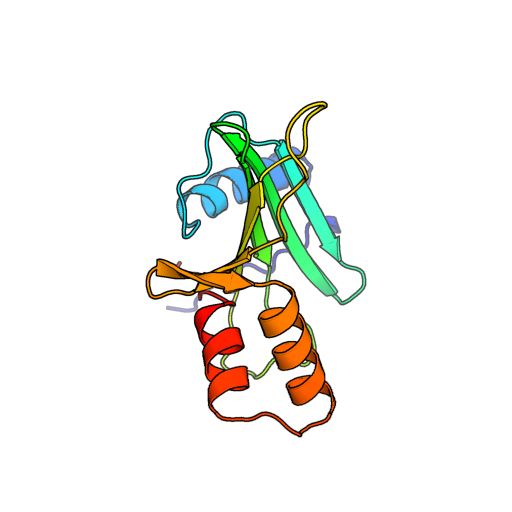0 92.44 123 GLY A CA 1
ATOM 991 C C . GLY A 1 123 ? 15.107 -16.338 -1.485 1.00 92.44 123 GLY A C 1
ATOM 992 O O . GLY A 1 123 ? 15.200 -17.470 -1.942 1.00 92.44 123 GLY A O 1
ATOM 993 N N . LYS A 1 124 ? 14.623 -16.108 -0.257 1.00 95.62 124 LYS A N 1
ATOM 994 C CA . LYS A 1 124 ? 14.178 -17.130 0.711 1.00 95.62 124 LYS A CA 1
ATOM 995 C C . LYS A 1 124 ? 12.658 -17.121 0.899 1.00 95.62 124 LYS A C 1
ATOM 997 O O . LYS A 1 124 ? 12.154 -17.370 1.991 1.00 95.62 124 LYS A O 1
ATOM 1002 N N . GLU A 1 125 ? 11.926 -16.746 -0.143 1.00 94.19 125 GLU A N 1
ATOM 1003 C CA . GLU A 1 125 ? 10.473 -16.600 -0.091 1.00 94.19 125 GLU A CA 1
ATOM 1004 C C . GLU A 1 125 ? 9.792 -17.949 0.200 1.00 94.19 125 GLU A C 1
ATOM 1006 O O . GLU A 1 125 ? 9.953 -18.920 -0.538 1.00 94.19 125 GLU A O 1
ATOM 1011 N N . THR A 1 126 ? 9.010 -18.003 1.277 1.00 96.38 126 THR A N 1
ATOM 1012 C CA . THR A 1 126 ? 8.108 -19.120 1.582 1.00 96.38 126 THR A CA 1
ATOM 1013 C C . THR A 1 126 ? 6.770 -18.938 0.868 1.00 96.38 126 THR A C 1
ATOM 1015 O O . THR A 1 126 ? 6.411 -17.818 0.488 1.00 96.38 126 THR A O 1
ATOM 1018 N N . ARG A 1 127 ? 5.982 -20.016 0.747 1.00 96.12 127 ARG A N 1
ATOM 1019 C CA . ARG A 1 127 ? 4.620 -19.959 0.184 1.00 96.12 127 ARG A CA 1
ATOM 1020 C C . ARG A 1 127 ? 3.754 -18.896 0.868 1.00 96.12 127 ARG A C 1
ATOM 1022 O O . ARG A 1 127 ? 3.115 -18.114 0.175 1.00 96.12 127 ARG A O 1
ATOM 1029 N N . ASP A 1 128 ? 3.802 -18.823 2.195 1.00 95.56 128 ASP A N 1
ATOM 1030 C CA . ASP A 1 128 ? 3.018 -17.857 2.970 1.00 95.56 128 ASP A CA 1
ATOM 1031 C C . ASP A 1 128 ? 3.479 -16.418 2.728 1.00 95.56 128 ASP A C 1
ATOM 1033 O O . ASP A 1 128 ? 2.660 -15.524 2.536 1.00 95.56 128 ASP A O 1
ATOM 1037 N N . SER A 1 129 ? 4.797 -16.177 2.689 1.00 96.25 129 SER A N 1
ATOM 1038 C CA . SER A 1 129 ? 5.316 -14.838 2.389 1.00 96.25 129 SER A CA 1
ATOM 1039 C C . SER A 1 129 ? 4.957 -14.378 0.976 1.00 96.25 129 SER A C 1
ATOM 1041 O O . SER A 1 129 ? 4.614 -13.213 0.789 1.00 96.25 129 SER A O 1
ATOM 1043 N N . ARG A 1 130 ? 4.965 -15.295 0.001 1.00 94.56 130 ARG A N 1
ATOM 1044 C CA . ARG A 1 130 ? 4.505 -15.017 -1.359 1.00 94.56 130 ARG A CA 1
ATOM 1045 C C . ARG A 1 130 ? 3.028 -14.650 -1.375 1.00 94.56 130 ARG A C 1
ATOM 1047 O O . ARG A 1 130 ? 2.679 -13.618 -1.930 1.00 94.56 130 ARG A O 1
ATOM 1054 N N . ASP A 1 131 ? 2.181 -15.453 -0.732 1.00 95.56 131 ASP A N 1
ATOM 1055 C CA . ASP A 1 131 ? 0.731 -15.233 -0.699 1.00 95.56 131 ASP A CA 1
ATOM 1056 C C . ASP A 1 131 ? 0.373 -13.882 -0.056 1.00 95.56 131 ASP A C 1
ATOM 1058 O O . ASP A 1 131 ? -0.429 -13.133 -0.613 1.00 95.56 131 ASP A O 1
ATOM 1062 N N . ILE A 1 132 ? 1.051 -13.505 1.038 1.00 96.94 132 ILE A N 1
ATOM 1063 C CA . ILE A 1 132 ? 0.915 -12.174 1.653 1.00 96.94 132 ILE A CA 1
ATOM 1064 C C . ILE A 1 132 ? 1.227 -11.065 0.642 1.00 96.94 132 ILE A C 1
ATOM 1066 O O . ILE A 1 132 ? 0.465 -10.106 0.526 1.00 96.94 132 ILE A O 1
ATOM 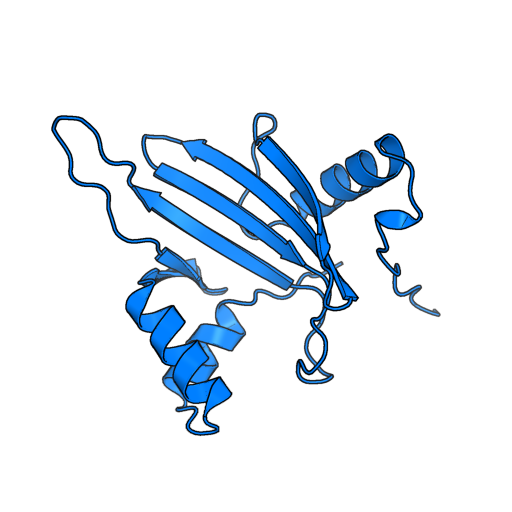1070 N N . LEU A 1 133 ? 2.342 -11.167 -0.087 1.00 94.19 133 LEU A N 1
ATOM 1071 C CA . LEU A 1 133 ? 2.771 -10.108 -1.003 1.00 94.19 133 LEU A CA 1
ATOM 1072 C C . LEU A 1 133 ? 1.933 -10.054 -2.281 1.00 94.19 133 LEU A C 1
ATOM 1074 O O . LEU A 1 133 ? 1.632 -8.953 -2.742 1.00 94.19 133 LEU A O 1
ATOM 1078 N N . ASP A 1 134 ? 1.543 -11.203 -2.827 1.00 92.38 134 ASP A N 1
ATOM 1079 C CA . ASP A 1 134 ? 0.757 -11.298 -4.058 1.00 92.38 134 ASP A CA 1
ATOM 1080 C C . ASP A 1 134 ? -0.693 -10.854 -3.831 1.00 92.38 134 ASP A C 1
ATOM 1082 O O . ASP A 1 134 ? -1.262 -10.155 -4.668 1.00 92.38 134 ASP A O 1
ATOM 1086 N N . ARG A 1 135 ? -1.290 -11.180 -2.675 1.00 95.31 135 ARG A N 1
ATOM 1087 C CA . ARG A 1 135 ? -2.615 -10.656 -2.300 1.00 95.31 135 ARG A CA 1
ATOM 1088 C C . ARG A 1 135 ? -2.564 -9.216 -1.808 1.00 95.31 135 ARG A C 1
ATOM 1090 O O . ARG A 1 135 ? -3.574 -8.524 -1.877 1.00 95.31 135 ARG A O 1
ATOM 1097 N N . GLY A 1 136 ? -1.425 -8.797 -1.271 1.00 95.62 136 GLY A N 1
ATOM 1098 C CA . GLY A 1 136 ? -1.203 -7.478 -0.695 1.00 95.62 136 GLY A CA 1
ATOM 1099 C C . GLY A 1 136 ? -0.926 -6.371 -1.706 1.00 95.62 136 GLY A C 1
ATOM 1100 O O . GLY A 1 136 ? -1.275 -5.217 -1.469 1.00 95.62 136 GLY A O 1
ATOM 1101 N N . HIS A 1 137 ? -0.303 -6.717 -2.835 1.00 94.00 137 HIS A N 1
ATOM 1102 C CA . HIS A 1 137 ? -0.184 -5.844 -4.002 1.00 94.00 137 HIS A CA 1
ATOM 1103 C C . HIS A 1 137 ? -1.383 -6.093 -4.915 1.00 94.00 137 HIS A C 1
ATOM 1105 O O . HIS A 1 137 ? -1.288 -6.771 -5.939 1.00 94.00 137 HIS A O 1
ATOM 1111 N N . ILE A 1 138 ? -2.536 -5.570 -4.504 1.00 95.00 138 ILE A N 1
ATOM 1112 C CA . ILE A 1 138 ? -3.817 -5.806 -5.167 1.00 95.00 138 ILE A CA 1
ATOM 1113 C C . ILE A 1 138 ? -3.754 -5.216 -6.575 1.00 95.00 138 ILE A C 1
ATOM 1115 O O . ILE A 1 138 ? -3.485 -4.029 -6.752 1.00 95.00 138 ILE A O 1
ATOM 1119 N N . LYS A 1 139 ? -3.981 -6.054 -7.586 1.00 92.19 139 LYS A N 1
ATOM 1120 C CA . LYS A 1 139 ? -3.903 -5.655 -8.991 1.00 92.19 139 LYS A CA 1
ATOM 1121 C C . LYS A 1 139 ? -4.922 -4.554 -9.299 1.00 92.19 139 LYS A C 1
ATOM 1123 O O . LYS A 1 139 ? -6.104 -4.729 -9.021 1.00 92.19 139 LYS A O 1
ATOM 1128 N N . ASP A 1 140 ? -4.467 -3.457 -9.900 1.00 90.81 140 ASP A N 1
ATOM 1129 C CA . ASP A 1 140 ? -5.368 -2.468 -10.492 1.00 90.81 140 ASP A CA 1
ATOM 1130 C C . ASP A 1 140 ? -5.985 -3.074 -11.761 1.00 90.81 140 ASP A C 1
ATOM 1132 O O . ASP A 1 140 ? -5.265 -3.519 -12.662 1.00 90.81 140 ASP A O 1
ATOM 1136 N N . VAL A 1 141 ? -7.312 -3.156 -11.792 1.00 79.50 141 VAL A N 1
ATOM 1137 C CA . VAL A 1 141 ? -8.096 -3.583 -12.954 1.00 79.50 141 VAL A CA 1
ATOM 1138 C C . VAL A 1 141 ? -8.697 -2.330 -13.568 1.00 79.50 141 VAL A C 1
ATOM 1140 O O . VAL A 1 141 ? -9.682 -1.788 -13.073 1.00 79.50 141 VAL A O 1
ATOM 1143 N N . GLU A 1 142 ? -8.011 -1.840 -14.592 1.00 64.19 142 GLU A N 1
ATOM 1144 C CA . GLU A 1 142 ? -8.501 -0.811 -15.506 1.00 64.19 142 GLU A CA 1
ATOM 1145 C C . GLU A 1 142 ? -9.407 -1.415 -16.579 1.00 64.19 142 GLU A C 1
ATOM 1147 O O . GLU A 1 142 ? -9.082 -2.527 -17.064 1.00 64.19 142 GLU A O 1
#

Radius of gyration: 16.14 Å; Cα contacts (8 Å, |Δi|>4): 237; chains: 1; bounding box: 31×40×56 Å

Secondary structure (DSSP, 8-state):
---------GGGS-HHHHHHHHHHHHTTSSS---TT-EEEEEE-TTS-EEEEEEEEETTEEEEEEEEPPPTTS-TT--SEEEEEEEEPP-SSSPPPPPEEE-TTS-EEEHHHHHHHHHHHHTT---HHHHHHHHHHSEEP--

Mean predicted aligned error: 5.11 Å